Protein AF-A0A6P7FXX0-F1 (afdb_monomer_lite)

Radius of gyration: 13.67 Å; chains: 1; bounding box: 32×25×36 Å

Structure (mmCIF, N/CA/C/O backbone):
data_AF-A0A6P7FXX0-F1
#
_entry.id   AF-A0A6P7FXX0-F1
#
loop_
_atom_site.group_PDB
_atom_site.id
_atom_site.type_symbol
_atom_site.label_atom_id
_atom_site.label_alt_id
_atom_site.label_comp_id
_atom_site.label_asym_id
_atom_site.label_entity_id
_atom_site.label_seq_id
_atom_site.pdbx_PDB_ins_code
_atom_site.Cartn_x
_atom_site.Cartn_y
_atom_site.Cartn_z
_atom_site.occupancy
_atom_site.B_iso_or_equiv
_atom_site.auth_seq_id
_atom_site.auth_comp_id
_atom_site.auth_asym_id
_atom_site.auth_atom_id
_atom_site.pdbx_PDB_model_num
ATOM 1 N N . MET A 1 1 ? 10.686 -2.609 20.338 1.00 42.81 1 MET A N 1
ATOM 2 C CA . MET A 1 1 ? 9.336 -2.007 20.419 1.00 42.81 1 MET A CA 1
ATOM 3 C C . MET A 1 1 ? 8.796 -1.661 19.021 1.00 42.81 1 MET A C 1
ATOM 5 O O . MET A 1 1 ? 8.412 -0.528 18.791 1.00 42.81 1 MET A O 1
ATOM 9 N N . SER A 1 2 ? 8.804 -2.597 18.057 1.00 49.00 2 SER A N 1
ATOM 10 C CA . SER A 1 2 ? 8.298 -2.355 16.682 1.00 49.00 2 SER A CA 1
ATOM 11 C C . SER A 1 2 ? 7.374 -3.469 16.165 1.00 49.00 2 SER A C 1
ATOM 13 O O . SER A 1 2 ? 6.822 -3.346 15.077 1.00 49.00 2 SER A O 1
ATOM 15 N N . ILE A 1 3 ? 7.193 -4.546 16.936 1.00 46.50 3 ILE A N 1
ATOM 16 C CA . ILE A 1 3 ? 6.298 -5.663 16.597 1.00 46.50 3 ILE A CA 1
ATOM 17 C C . ILE A 1 3 ? 4.824 -5.280 16.798 1.00 46.50 3 ILE A C 1
ATOM 19 O O . ILE A 1 3 ? 3.958 -5.743 16.056 1.00 46.50 3 ILE A O 1
ATOM 23 N N . ASP A 1 4 ? 4.545 -4.382 17.744 1.00 55.97 4 ASP A N 1
ATOM 24 C CA . ASP A 1 4 ? 3.176 -4.049 18.147 1.00 55.97 4 ASP A CA 1
ATOM 25 C C . ASP A 1 4 ? 2.427 -3.222 17.092 1.00 55.97 4 ASP A C 1
ATOM 27 O O . ASP A 1 4 ? 1.222 -3.371 16.930 1.00 55.97 4 ASP A O 1
ATOM 31 N N . ILE A 1 5 ? 3.132 -2.394 16.311 1.00 56.12 5 ILE A N 1
ATOM 32 C CA . ILE A 1 5 ? 2.502 -1.523 15.306 1.00 56.12 5 ILE A CA 1
ATOM 33 C C . ILE A 1 5 ? 2.034 -2.338 14.094 1.00 56.12 5 ILE A C 1
ATOM 35 O O . ILE A 1 5 ? 0.904 -2.168 13.644 1.00 56.12 5 ILE A O 1
ATOM 39 N N . GLN A 1 6 ? 2.875 -3.243 13.581 1.00 53.50 6 GLN A N 1
ATOM 40 C CA . GLN A 1 6 ? 2.525 -4.069 12.418 1.00 53.50 6 GLN A CA 1
ATOM 41 C C . GLN A 1 6 ? 1.456 -5.114 12.755 1.00 53.50 6 GLN A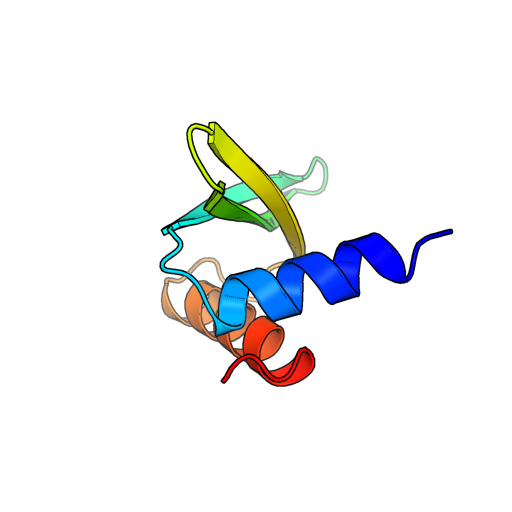 C 1
ATOM 43 O O . GLN A 1 6 ? 0.532 -5.317 11.968 1.00 53.50 6 GLN A O 1
ATOM 48 N N . SER A 1 7 ? 1.542 -5.725 13.942 1.00 56.94 7 SER A N 1
ATOM 49 C CA . SER A 1 7 ? 0.527 -6.678 14.411 1.00 56.94 7 SER A CA 1
ATOM 50 C C . SER A 1 7 ? -0.842 -6.001 14.539 1.00 56.94 7 SER A C 1
ATOM 52 O O . SER A 1 7 ? -1.842 -6.546 14.078 1.00 56.94 7 SER A O 1
ATOM 54 N N . ASN A 1 8 ? -0.869 -4.769 15.058 1.00 64.75 8 ASN A N 1
ATOM 55 C CA . ASN A 1 8 ? -2.091 -3.983 15.196 1.00 64.75 8 ASN A CA 1
ATOM 56 C C . ASN A 1 8 ? -2.689 -3.576 13.837 1.00 64.75 8 ASN A C 1
ATOM 58 O O . ASN A 1 8 ? -3.896 -3.670 13.649 1.00 64.75 8 ASN A O 1
ATOM 62 N N . VAL A 1 9 ? -1.865 -3.168 12.863 1.00 68.38 9 VAL A N 1
ATOM 63 C CA . VAL A 1 9 ? -2.354 -2.823 11.513 1.00 68.38 9 VAL A CA 1
ATOM 64 C C . VAL A 1 9 ? -2.978 -4.035 10.828 1.00 68.38 9 VAL A C 1
ATOM 66 O O . VAL A 1 9 ? -4.051 -3.912 10.246 1.00 68.38 9 VAL A O 1
ATOM 69 N N . ARG A 1 10 ? -2.357 -5.216 10.935 1.00 72.31 10 ARG A N 1
ATOM 70 C CA . ARG A 1 10 ? -2.904 -6.445 10.348 1.00 72.31 10 ARG A CA 1
ATOM 71 C C . ARG A 1 10 ? -4.248 -6.827 10.966 1.00 72.31 10 ARG A C 1
ATOM 73 O O . ARG A 1 10 ? -5.190 -7.128 10.240 1.00 72.31 10 ARG A O 1
ATOM 80 N N . GLU A 1 11 ? -4.336 -6.810 12.294 1.00 71.69 11 GLU A N 1
ATOM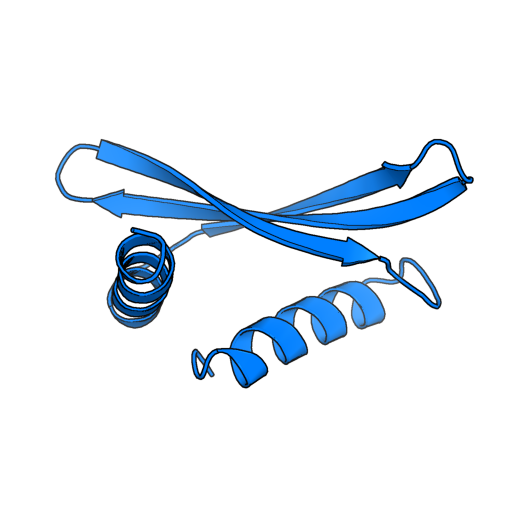 81 C CA . GLU A 1 11 ? -5.562 -7.160 13.016 1.00 71.69 11 GLU A CA 1
ATOM 82 C C . GLU A 1 11 ? -6.708 -6.197 12.680 1.00 71.69 11 GLU A C 1
ATOM 84 O O . GLU A 1 11 ? -7.836 -6.628 12.440 1.00 71.69 11 GLU A O 1
ATOM 89 N N . VAL A 1 12 ? -6.410 -4.903 12.574 1.00 72.75 12 VAL A N 1
ATOM 90 C CA . VAL A 1 12 ? -7.380 -3.887 12.160 1.00 72.75 12 VAL A CA 1
ATOM 91 C C . VAL A 1 12 ? -7.810 -4.083 10.707 1.00 72.75 12 VAL A C 1
ATOM 93 O O . VAL A 1 12 ? -9.006 -4.071 10.422 1.00 72.75 12 VAL A O 1
ATOM 96 N N . LEU A 1 13 ? -6.872 -4.282 9.780 1.00 76.81 13 LEU A N 1
ATOM 97 C CA . LEU A 1 13 ? -7.189 -4.480 8.362 1.00 76.81 13 LEU A CA 1
ATOM 98 C C . LEU A 1 13 ? -8.060 -5.722 8.130 1.00 76.81 13 LEU A C 1
ATOM 100 O O . LEU A 1 13 ? -8.936 -5.698 7.272 1.00 76.81 13 LEU A O 1
ATOM 104 N N . ALA A 1 14 ? -7.848 -6.783 8.912 1.00 78.12 14 ALA A N 1
ATOM 105 C CA . ALA A 1 14 ? -8.622 -8.016 8.806 1.00 78.12 14 ALA A CA 1
ATOM 106 C C . ALA A 1 14 ? -10.047 -7.902 9.380 1.00 78.12 14 ALA A C 1
ATOM 108 O O . ALA A 1 14 ? -10.947 -8.599 8.916 1.00 78.12 14 ALA A O 1
ATOM 109 N N . ASN A 1 15 ? -10.266 -7.048 10.388 1.00 80.69 15 ASN A N 1
ATOM 110 C CA . ASN A 1 15 ? -11.525 -7.005 11.148 1.00 80.69 15 ASN A CA 1
ATOM 111 C C . ASN A 1 15 ? -12.356 -5.730 10.942 1.00 80.69 15 ASN A C 1
ATOM 113 O O . ASN A 1 15 ? -13.459 -5.625 11.481 1.00 80.69 15 ASN A O 1
ATOM 117 N N . THR A 1 16 ? -11.857 -4.756 10.181 1.00 81.69 16 THR A N 1
ATOM 118 C CA . THR A 1 16 ? -12.517 -3.455 10.013 1.00 81.69 16 THR A CA 1
ATOM 119 C C . THR A 1 16 ? -12.579 -3.053 8.550 1.00 81.69 16 THR A C 1
ATOM 121 O O . THR A 1 16 ? -11.680 -3.345 7.769 1.00 81.69 16 THR A O 1
ATOM 124 N N . GLN A 1 17 ? -13.628 -2.321 8.175 1.00 84.75 17 GLN A N 1
ATOM 125 C CA . GLN A 1 17 ? -13.651 -1.657 6.876 1.00 84.75 17 GLN A CA 1
ATOM 126 C C . GLN A 1 17 ? -12.616 -0.532 6.868 1.00 84.75 17 GLN A C 1
ATOM 128 O O . GLN A 1 17 ? -12.573 0.300 7.780 1.00 84.75 17 GLN A O 1
ATOM 133 N N . PHE A 1 18 ? -11.804 -0.501 5.820 1.00 89.38 18 PHE A N 1
ATOM 134 C CA . PHE A 1 18 ? -10.771 0.502 5.632 1.00 89.38 18 PHE A CA 1
ATOM 135 C C . PHE A 1 18 ? -10.818 1.062 4.211 1.00 89.38 18 PHE A C 1
ATOM 137 O O . PHE A 1 18 ? -11.313 0.426 3.281 1.00 89.38 18 PHE A O 1
ATOM 144 N N . ALA A 1 19 ? -10.288 2.267 4.050 1.00 90.88 19 ALA A N 1
ATOM 145 C CA . ALA A 1 19 ? -9.977 2.858 2.762 1.00 90.88 19 ALA A CA 1
ATOM 146 C C . ALA A 1 19 ? -8.462 2.805 2.550 1.00 90.88 19 ALA A C 1
ATOM 148 O O . ALA A 1 19 ? -7.693 3.145 3.451 1.00 90.88 19 ALA A O 1
ATOM 149 N N . LEU A 1 20 ? -8.045 2.387 1.358 1.00 90.88 20 LEU A N 1
ATOM 150 C CA . LEU A 1 20 ? -6.651 2.417 0.936 1.00 90.88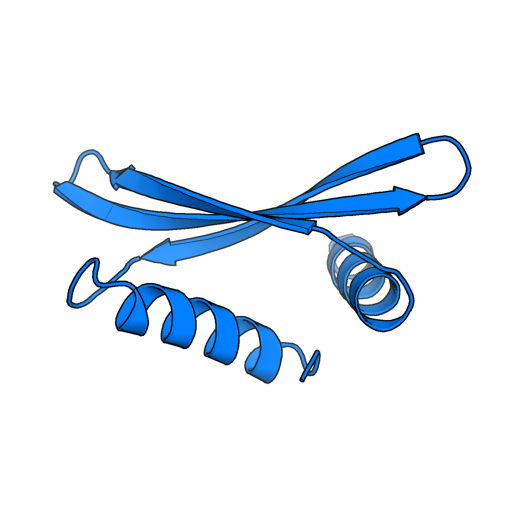 20 LEU A CA 1
ATOM 151 C C . LEU A 1 20 ? -6.430 3.664 0.083 1.00 90.88 20 LEU A C 1
ATOM 153 O O . LEU A 1 20 ? -7.117 3.857 -0.920 1.00 90.88 20 LEU A O 1
ATOM 157 N N . GLN A 1 21 ? -5.489 4.508 0.484 1.00 92.44 21 GLN A N 1
ATOM 158 C CA . GLN A 1 21 ? -5.024 5.619 -0.331 1.00 92.44 21 GLN A CA 1
ATOM 159 C C . GLN A 1 21 ? -3.676 5.247 -0.932 1.00 92.44 21 GLN A C 1
ATOM 161 O O . GLN A 1 21 ? -2.737 4.941 -0.202 1.00 92.44 21 GLN A O 1
ATOM 166 N N . LEU A 1 22 ? -3.604 5.310 -2.257 1.00 91.69 22 LEU A N 1
ATOM 167 C CA . LEU A 1 22 ? -2.394 5.094 -3.034 1.00 91.69 22 LEU A CA 1
ATOM 168 C C . LEU A 1 22 ? -1.961 6.430 -3.628 1.00 91.69 22 LEU A C 1
ATOM 170 O O . LEU A 1 22 ? -2.792 7.151 -4.181 1.00 91.69 22 LEU A O 1
ATOM 174 N N . ASP A 1 23 ? -0.682 6.749 -3.488 1.00 89.94 23 ASP A N 1
ATOM 175 C CA . ASP A 1 23 ? -0.057 7.942 -4.047 1.00 89.94 23 ASP A CA 1
ATOM 176 C C . ASP A 1 23 ? 1.193 7.537 -4.830 1.00 89.94 23 ASP A C 1
ATOM 178 O O . ASP A 1 23 ? 2.026 6.773 -4.337 1.00 89.94 23 ASP A O 1
ATOM 182 N N . GLU A 1 24 ? 1.304 8.025 -6.063 1.00 86.88 24 GLU A N 1
ATOM 183 C CA . GLU A 1 24 ? 2.473 7.804 -6.911 1.00 86.88 24 GLU A CA 1
ATOM 184 C C . GLU A 1 24 ? 3.372 9.037 -6.824 1.00 86.88 24 GLU A C 1
ATOM 186 O O . GLU A 1 24 ? 3.020 10.122 -7.288 1.00 86.88 24 GLU A O 1
ATOM 191 N N . SER A 1 25 ? 4.543 8.870 -6.217 1.00 83.38 25 SER A N 1
ATOM 192 C CA . SER A 1 25 ? 5.544 9.925 -6.086 1.00 83.38 25 SER A CA 1
ATOM 193 C C . SER A 1 25 ? 6.760 9.610 -6.947 1.00 83.38 25 SER A C 1
ATOM 195 O O . SER A 1 25 ? 7.110 8.451 -7.142 1.00 83.38 25 SER A O 1
ATOM 197 N N . THR A 1 26 ? 7.435 10.630 -7.469 1.00 79.19 26 THR A N 1
ATOM 198 C CA . THR A 1 26 ? 8.723 10.456 -8.154 1.00 79.19 26 THR A CA 1
ATOM 199 C C . THR A 1 26 ? 9.840 10.867 -7.203 1.00 79.19 26 THR A C 1
ATOM 201 O O . THR A 1 26 ? 9.869 12.009 -6.745 1.00 79.19 26 THR A O 1
ATOM 204 N N . ASP A 1 27 ? 10.756 9.947 -6.899 1.00 75.88 27 ASP A N 1
ATOM 205 C CA . ASP A 1 27 ? 11.945 10.263 -6.104 1.00 75.88 27 ASP A CA 1
ATOM 206 C C . ASP A 1 27 ? 12.903 11.194 -6.876 1.00 75.88 27 ASP A C 1
ATOM 208 O O . ASP A 1 27 ? 12.844 11.300 -8.104 1.00 75.88 27 ASP A O 1
ATOM 212 N N . ILE A 1 28 ? 13.846 11.826 -6.169 1.00 73.81 28 ILE A N 1
ATOM 213 C CA . ILE A 1 28 ? 14.904 12.675 -6.743 1.00 73.81 28 ILE A CA 1
ATOM 214 C C . ILE A 1 28 ? 15.716 11.977 -7.847 1.00 73.81 28 ILE A C 1
ATOM 216 O O . ILE A 1 28 ? 16.300 12.644 -8.700 1.00 73.81 28 ILE A O 1
ATOM 220 N N . SER A 1 29 ? 15.735 10.641 -7.843 1.00 75.50 29 SER A N 1
ATOM 221 C CA . SER A 1 29 ? 16.402 9.804 -8.845 1.00 75.50 29 SER A CA 1
ATOM 222 C C . SER A 1 29 ? 15.558 9.557 -10.108 1.00 75.50 29 SER A C 1
ATOM 224 O O . SER A 1 29 ? 15.995 8.824 -10.993 1.00 75.50 29 SER A O 1
ATOM 226 N N . GLY A 1 30 ? 14.346 10.120 -10.198 1.00 75.38 30 GLY A N 1
ATOM 227 C CA . GLY A 1 30 ? 13.413 9.916 -11.315 1.00 75.38 30 GLY A CA 1
ATOM 228 C C . GLY A 1 30 ? 12.661 8.581 -11.278 1.00 75.38 30 GLY A C 1
ATOM 229 O O . GLY A 1 30 ? 12.047 8.197 -12.270 1.00 75.38 30 GLY A O 1
ATOM 230 N N . LYS A 1 31 ? 12.724 7.860 -10.153 1.00 81.00 31 LYS A N 1
ATOM 231 C CA . LYS A 1 31 ? 12.074 6.558 -9.957 1.00 81.00 31 LYS A CA 1
ATOM 232 C C . LYS A 1 31 ? 10.679 6.739 -9.371 1.00 81.00 31 LYS A C 1
ATOM 234 O O . LYS A 1 31 ? 10.518 7.503 -8.418 1.00 81.00 31 LYS A O 1
ATOM 239 N N . ALA A 1 32 ? 9.698 6.020 -9.908 1.00 85.38 32 ALA A N 1
ATOM 240 C CA . ALA A 1 32 ? 8.344 6.017 -9.372 1.00 85.38 32 ALA A CA 1
ATOM 241 C C . ALA A 1 32 ? 8.282 5.187 -8.080 1.00 85.38 32 ALA A C 1
ATOM 243 O O . ALA A 1 32 ? 8.754 4.052 -8.021 1.00 85.38 32 ALA A O 1
ATOM 244 N N . GLN A 1 33 ? 7.704 5.768 -7.038 1.00 88.56 33 GLN A N 1
ATOM 245 C CA . GLN A 1 33 ? 7.478 5.167 -5.732 1.00 88.56 33 GLN A CA 1
ATOM 246 C C . GLN A 1 33 ? 5.975 5.140 -5.482 1.00 88.56 33 GLN A C 1
ATOM 248 O O . GLN A 1 33 ? 5.307 6.172 -5.554 1.00 88.56 33 GLN A O 1
ATOM 253 N N . LEU A 1 34 ? 5.452 3.964 -5.162 1.00 90.88 34 LEU A N 1
ATOM 254 C CA . LEU A 1 34 ? 4.079 3.790 -4.728 1.00 90.88 34 LEU A CA 1
ATOM 255 C C . LEU A 1 34 ? 4.026 3.863 -3.204 1.00 90.88 34 LEU A C 1
ATOM 257 O O . LEU A 1 34 ? 4.531 2.979 -2.503 1.00 90.88 34 LEU A O 1
ATOM 261 N N . ILE A 1 35 ? 3.393 4.914 -2.700 1.00 91.50 35 ILE A N 1
ATOM 262 C CA . ILE A 1 35 ? 3.164 5.144 -1.279 1.00 91.50 35 ILE A CA 1
ATOM 263 C C . ILE A 1 35 ? 1.720 4.768 -0.958 1.00 91.50 35 ILE A C 1
ATOM 265 O O . ILE A 1 35 ? 0.789 5.165 -1.654 1.00 91.50 35 ILE A O 1
ATOM 269 N N . SER A 1 36 ? 1.526 4.013 0.120 1.00 91.56 36 SER A N 1
ATOM 270 C CA . SER A 1 36 ? 0.210 3.562 0.554 1.00 91.56 36 SER A CA 1
ATOM 271 C C . SER A 1 36 ? -0.078 3.959 1.995 1.00 91.56 36 SER A C 1
ATOM 273 O O . SER A 1 36 ? 0.731 3.730 2.899 1.00 91.56 36 SER A O 1
ATOM 275 N N . PHE A 1 37 ? -1.291 4.454 2.223 1.00 90.81 37 PHE A N 1
ATOM 276 C CA . PHE A 1 37 ? -1.854 4.732 3.540 1.00 90.81 37 PHE A CA 1
ATOM 277 C C . PHE A 1 37 ? -3.167 3.980 3.722 1.00 90.81 37 PHE A C 1
ATOM 279 O O . PHE A 1 37 ? -3.977 3.880 2.801 1.00 90.81 37 PHE A O 1
ATOM 286 N N . VAL A 1 38 ? -3.402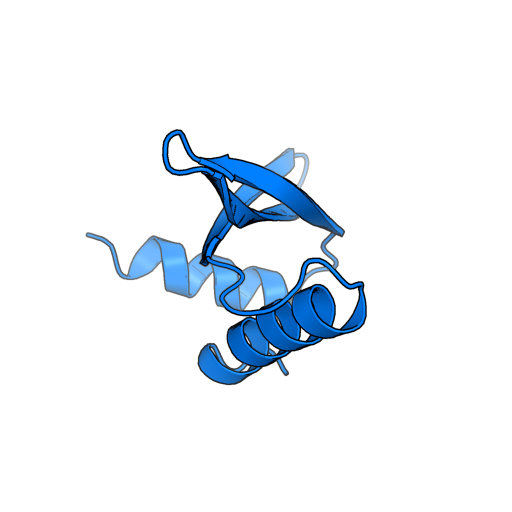 3.484 4.931 1.00 90.12 38 VAL A N 1
ATOM 287 C CA . VAL A 1 38 ? -4.693 2.933 5.338 1.00 90.12 38 VAL A CA 1
ATOM 288 C C . VAL A 1 38 ? -5.433 3.957 6.190 1.00 90.12 38 VAL A C 1
ATOM 290 O O . VAL A 1 38 ? -4.860 4.547 7.107 1.00 90.12 38 VAL A O 1
ATOM 293 N N . ARG A 1 39 ? -6.724 4.144 5.913 1.00 91.50 39 ARG A N 1
ATOM 294 C CA . ARG A 1 39 ? -7.653 4.871 6.778 1.00 91.50 39 ARG A CA 1
ATOM 295 C C . ARG A 1 39 ? -8.743 3.948 7.288 1.00 91.50 39 ARG A C 1
ATOM 297 O O . ARG A 1 39 ? -9.430 3.318 6.491 1.00 91.50 39 ARG A O 1
ATOM 304 N N . PHE A 1 40 ? -8.950 3.911 8.594 1.00 88.75 40 PHE A N 1
ATOM 305 C CA . PHE A 1 40 ? -10.014 3.121 9.212 1.00 88.75 40 PHE A CA 1
ATOM 306 C C . PHE A 1 40 ? -10.645 3.874 10.382 1.00 88.75 40 PHE A C 1
ATOM 308 O O . PHE A 1 40 ? -10.059 4.797 10.953 1.00 88.75 40 PHE A O 1
ATOM 315 N N . VAL A 1 41 ? -11.870 3.486 10.731 1.00 88.19 41 VAL A N 1
ATOM 316 C CA . VAL A 1 41 ? -12.574 4.033 11.893 1.00 88.19 41 VAL A CA 1
ATOM 317 C C . VAL A 1 41 ? -12.257 3.169 13.107 1.00 88.19 41 VAL A C 1
ATOM 319 O O . VAL A 1 41 ? -12.508 1.968 13.100 1.00 88.19 41 VAL A O 1
ATOM 322 N N . TYR A 1 42 ? -11.728 3.785 14.161 1.00 84.19 42 TYR A N 1
ATOM 323 C CA . TYR A 1 42 ? -11.474 3.139 15.444 1.00 84.19 42 TYR A CA 1
ATOM 324 C C . TYR A 1 42 ? -12.214 3.892 16.551 1.00 84.19 42 TYR A C 1
ATOM 326 O O . TYR A 1 42 ? -11.799 4.966 17.005 1.00 84.19 42 TYR A O 1
ATOM 334 N N . GLY A 1 43 ? -13.362 3.345 16.956 1.00 85.44 43 GLY A N 1
ATOM 335 C CA . GLY A 1 43 ? -14.291 4.027 17.855 1.00 85.44 43 GLY A CA 1
ATOM 336 C C . GLY A 1 43 ? -14.782 5.353 17.245 1.00 85.44 43 GLY A C 1
ATOM 337 O O . GLY A 1 43 ? -15.272 5.345 16.120 1.00 85.44 43 GLY A O 1
ATOM 338 N N . PRO A 1 44 ? -14.655 6.501 17.941 1.00 88.19 44 PRO A N 1
ATOM 339 C CA . PRO A 1 44 ? -15.077 7.803 17.419 1.00 88.19 44 PRO A CA 1
ATOM 340 C C . PRO A 1 44 ? -14.015 8.498 16.545 1.00 88.19 44 PRO A C 1
ATOM 342 O O . PRO A 1 44 ? -14.204 9.655 16.172 1.00 88.19 44 PRO A O 1
ATOM 345 N N . LYS A 1 45 ? -12.869 7.856 16.276 1.00 86.69 45 LYS A N 1
ATOM 346 C CA . LYS A 1 45 ? -11.740 8.465 15.557 1.00 86.69 45 LYS A CA 1
ATOM 347 C C . LYS A 1 45 ? -11.558 7.836 14.182 1.00 86.69 45 LYS A C 1
ATOM 349 O O . LYS A 1 45 ? -11.692 6.627 14.025 1.00 86.69 45 LYS A O 1
ATOM 354 N N . ILE A 1 46 ? -11.172 8.661 13.214 1.00 88.62 46 ILE A N 1
ATOM 355 C CA . ILE A 1 46 ? -10.607 8.202 11.945 1.00 88.62 46 ILE A CA 1
ATOM 356 C C . ILE A 1 46 ? -9.094 8.170 12.133 1.00 88.62 46 ILE A C 1
ATOM 358 O O . ILE A 1 46 ? -8.494 9.188 12.485 1.00 88.62 46 ILE A O 1
ATOM 362 N N . ILE A 1 47 ? -8.498 6.997 11.950 1.00 87.62 47 ILE A N 1
ATOM 363 C CA . ILE A 1 47 ? -7.053 6.799 12.020 1.00 87.62 47 ILE A CA 1
ATOM 364 C C . ILE A 1 47 ? -6.538 6.668 10.595 1.00 87.62 47 ILE A C 1
ATOM 366 O O . ILE A 1 47 ? -7.070 5.886 9.813 1.00 87.62 47 ILE A O 1
ATOM 370 N N . GLU A 1 48 ? -5.506 7.439 10.278 1.00 89.69 48 GLU A N 1
ATOM 371 C CA . GLU A 1 48 ? -4.703 7.285 9.072 1.00 89.69 48 GLU A CA 1
ATOM 372 C C . GLU A 1 48 ? -3.328 6.760 9.474 1.00 89.69 48 GLU A C 1
ATOM 374 O O . GLU A 1 48 ? -2.710 7.278 10.408 1.00 89.69 48 GLU A O 1
ATOM 379 N N . GLN A 1 49 ? -2.856 5.727 8.784 1.00 87.31 49 GLN A N 1
ATOM 380 C CA . GLN A 1 49 ? -1.568 5.119 9.067 1.00 87.31 49 GLN A CA 1
ATOM 381 C C . GLN A 1 49 ? -0.828 4.766 7.781 1.00 87.31 49 GLN A C 1
ATOM 383 O O . GLN A 1 49 ? -1.409 4.247 6.829 1.00 87.31 49 GLN A O 1
ATOM 388 N N . PHE A 1 50 ? 0.473 5.047 7.766 1.00 87.75 50 PHE A N 1
ATOM 389 C CA . PHE A 1 50 ? 1.366 4.613 6.699 1.00 87.75 50 PHE A CA 1
ATOM 390 C C . PHE A 1 50 ? 1.422 3.084 6.649 1.00 87.75 50 PHE A C 1
ATOM 392 O O . PHE A 1 50 ? 1.619 2.441 7.683 1.00 87.75 50 PHE A O 1
ATOM 399 N N . LEU A 1 51 ? 1.257 2.524 5.451 1.00 87.25 51 LEU A N 1
ATOM 400 C CA . LEU A 1 51 ? 1.243 1.083 5.230 1.00 87.25 51 LEU A CA 1
ATOM 401 C C . LEU A 1 51 ? 2.552 0.611 4.592 1.00 87.25 51 LEU A C 1
ATOM 403 O O . LEU A 1 51 ? 3.256 -0.211 5.175 1.00 8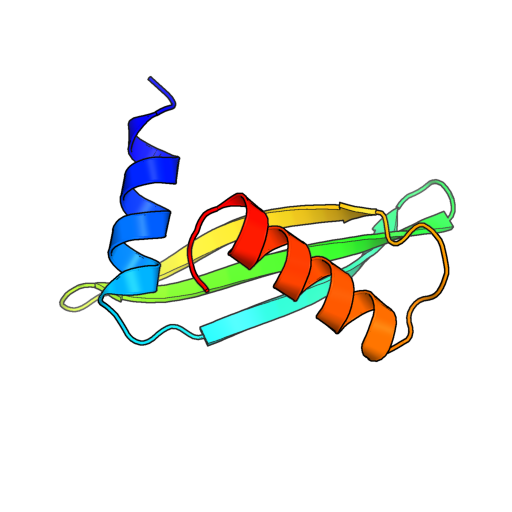7.25 51 LEU A O 1
ATOM 407 N N . PHE A 1 52 ? 2.899 1.153 3.423 1.00 87.94 52 PHE A N 1
ATOM 408 C CA . PHE A 1 52 ? 4.157 0.846 2.747 1.00 87.94 52 PHE A CA 1
ATOM 409 C C . PHE A 1 52 ? 4.575 1.947 1.769 1.00 87.94 52 PHE A C 1
ATOM 411 O O . PHE A 1 52 ? 3.772 2.781 1.355 1.00 87.94 52 PHE A O 1
ATOM 418 N N . CYS A 1 53 ? 5.846 1.904 1.381 1.00 88.94 53 CYS A N 1
ATOM 419 C CA . CYS A 1 53 ? 6.408 2.621 0.245 1.00 88.94 53 CYS A CA 1
ATOM 420 C C . CYS A 1 53 ? 7.259 1.611 -0.529 1.00 88.94 53 CYS A C 1
ATOM 422 O O . CYS A 1 53 ? 8.134 0.978 0.070 1.00 88.94 53 CYS A O 1
ATOM 424 N N . ARG A 1 54 ? 6.952 1.392 -1.809 1.00 87.75 54 ARG A N 1
ATOM 425 C CA . ARG A 1 54 ? 7.690 0.464 -2.676 1.00 87.75 54 ARG A CA 1
ATOM 426 C C . ARG A 1 54 ? 7.996 1.136 -4.008 1.00 87.75 54 ARG A C 1
ATOM 428 O O . ARG A 1 54 ? 7.154 1.842 -4.554 1.00 87.75 54 ARG A O 1
ATOM 435 N N . GLU A 1 55 ? 9.185 0.877 -4.533 1.00 86.38 55 GLU A N 1
ATOM 436 C CA . GLU A 1 55 ? 9.569 1.327 -5.867 1.00 86.38 55 GLU A CA 1
ATOM 437 C C . GLU A 1 55 ? 8.793 0.528 -6.922 1.00 86.38 55 GLU A C 1
ATOM 439 O O . GLU A 1 55 ? 8.678 -0.694 -6.815 1.00 86.38 55 GLU A O 1
ATOM 444 N N . LEU A 1 56 ? 8.264 1.209 -7.939 1.00 84.44 56 LEU A N 1
ATOM 445 C CA . LEU A 1 56 ? 7.688 0.566 -9.117 1.00 84.44 56 LEU A CA 1
ATOM 446 C C . LEU A 1 56 ? 8.825 0.317 -10.118 1.00 84.44 56 LEU A C 1
ATOM 448 O O . LEU A 1 56 ? 9.255 1.230 -10.819 1.00 84.44 56 LEU A O 1
ATOM 452 N N . GLU A 1 57 ? 9.346 -0.913 -10.145 1.00 70.06 57 GLU A N 1
ATOM 453 C CA . GLU A 1 57 ? 10.553 -1.271 -10.915 1.00 70.06 57 GLU A CA 1
ATOM 454 C C . GLU A 1 57 ? 10.364 -1.228 -12.442 1.00 70.06 57 GLU A C 1
ATOM 456 O O . GLU A 1 57 ? 11.338 -1.087 -13.182 1.00 70.06 57 GLU A O 1
ATOM 461 N N . THR A 1 58 ? 9.129 -1.374 -12.928 1.00 68.69 58 THR A N 1
ATOM 462 C CA . THR A 1 58 ? 8.816 -1.520 -14.358 1.00 68.69 58 THR A CA 1
ATOM 463 C C . THR A 1 58 ? 8.113 -0.290 -14.924 1.00 68.69 58 THR A C 1
ATOM 465 O O . THR A 1 58 ? 8.735 0.556 -15.566 1.00 68.69 58 THR A O 1
ATOM 468 N N . THR A 1 59 ? 6.799 -0.212 -14.728 1.00 71.75 59 THR A N 1
ATOM 469 C CA . THR A 1 59 ? 5.901 0.780 -15.314 1.00 71.75 59 THR A CA 1
ATOM 470 C C . THR A 1 59 ? 4.914 1.289 -14.266 1.00 71.75 59 THR A C 1
ATOM 472 O O . THR A 1 59 ? 4.698 0.667 -13.231 1.00 71.75 59 THR A O 1
ATOM 475 N N . THR A 1 60 ? 4.308 2.446 -14.526 1.00 73.75 60 THR A N 1
ATOM 476 C CA . THR A 1 60 ? 3.306 3.073 -13.648 1.00 73.75 60 THR A CA 1
ATOM 477 C C . THR A 1 60 ? 1.883 2.752 -14.107 1.00 73.75 60 THR A C 1
ATOM 479 O O . THR A 1 60 ? 0.962 3.563 -14.008 1.00 73.75 60 THR A O 1
ATOM 482 N N . THR A 1 61 ? 1.674 1.562 -14.686 1.00 83.50 61 THR A N 1
ATOM 483 C CA . THR A 1 61 ? 0.330 1.170 -15.116 1.00 83.50 61 THR A CA 1
ATOM 484 C C . THR A 1 61 ? -0.505 0.738 -13.915 1.00 83.50 61 THR A C 1
ATOM 486 O O . THR A 1 61 ? 0.015 0.256 -12.909 1.00 83.50 61 THR A O 1
ATOM 489 N N . GLY A 1 62 ? -1.832 0.837 -14.031 1.00 84.00 62 GLY A N 1
ATOM 490 C CA . GLY A 1 62 ? -2.731 0.358 -12.977 1.00 84.00 62 GLY A CA 1
ATOM 491 C C . GLY A 1 62 ? -2.533 -1.125 -12.629 1.00 84.00 62 GLY A C 1
ATOM 492 O O . GLY A 1 62 ? -2.795 -1.516 -11.495 1.00 84.00 62 GLY A O 1
ATOM 493 N N . ALA A 1 63 ? -2.030 -1.939 -13.566 1.00 87.00 63 ALA A N 1
ATOM 494 C CA . ALA A 1 63 ? -1.717 -3.345 -13.324 1.00 87.00 63 ALA A CA 1
ATOM 495 C C . ALA A 1 63 ? -0.493 -3.521 -12.410 1.00 87.00 63 ALA A C 1
ATOM 497 O O . ALA A 1 63 ? -0.540 -4.346 -11.501 1.00 87.00 63 ALA A O 1
ATOM 498 N N . ASP A 1 64 ? 0.561 -2.722 -12.598 1.00 85.50 64 ASP A N 1
ATOM 499 C CA . ASP A 1 64 ? 1.762 -2.762 -11.752 1.00 85.50 64 ASP A CA 1
ATOM 500 C C . ASP A 1 64 ? 1.449 -2.284 -10.330 1.00 85.50 64 ASP A C 1
ATOM 502 O O . ASP A 1 64 ? 1.868 -2.898 -9.345 1.00 85.50 64 ASP A O 1
ATOM 506 N N . ILE A 1 65 ? 0.639 -1.224 -10.220 1.00 88.00 65 ILE A N 1
ATOM 507 C CA . ILE A 1 65 ? 0.143 -0.712 -8.939 1.00 88.00 65 ILE A CA 1
ATOM 508 C C . ILE A 1 65 ? -0.668 -1.796 -8.225 1.00 88.00 65 ILE A C 1
ATOM 510 O O . ILE A 1 65 ? -0.392 -2.105 -7.065 1.00 88.00 65 ILE A O 1
ATOM 514 N N . PHE A 1 66 ? -1.635 -2.412 -8.916 1.00 89.25 66 PHE A N 1
ATOM 515 C CA . PHE A 1 66 ? -2.444 -3.485 -8.340 1.00 89.25 66 PHE A CA 1
ATOM 516 C C . PHE A 1 66 ? -1.582 -4.677 -7.922 1.00 89.25 66 PHE A C 1
ATOM 518 O O . PHE A 1 66 ? -1.731 -5.156 -6.805 1.00 89.25 66 PHE A O 1
ATOM 525 N N . SER A 1 67 ? -0.649 -5.118 -8.768 1.00 90.00 67 SER A N 1
ATOM 526 C CA . SER A 1 67 ? 0.239 -6.241 -8.456 1.00 90.00 67 SER A CA 1
ATOM 527 C C . SER A 1 67 ? 1.120 -5.952 -7.239 1.00 90.00 67 SER A C 1
ATOM 529 O O . SER A 1 67 ? 1.326 -6.842 -6.415 1.00 90.00 67 SER A O 1
ATOM 531 N N . THR A 1 68 ? 1.605 -4.716 -7.088 1.00 89.62 68 THR A N 1
ATOM 532 C CA . THR A 1 68 ? 2.413 -4.294 -5.932 1.00 89.62 68 THR A CA 1
ATOM 533 C C . THR A 1 68 ? 1.594 -4.321 -4.643 1.00 89.62 68 THR A C 1
ATOM 535 O O . THR A 1 68 ? 2.067 -4.813 -3.616 1.00 89.62 68 THR A O 1
ATOM 538 N N . VAL A 1 69 ? 0.355 -3.822 -4.699 1.00 90.06 69 VAL A N 1
ATOM 539 C CA . VAL A 1 69 ? -0.585 -3.866 -3.573 1.00 90.06 69 VAL A CA 1
ATOM 540 C C . VAL A 1 69 ? -0.946 -5.314 -3.240 1.00 90.06 69 VAL A C 1
ATOM 542 O O . VAL A 1 69 ? -0.802 -5.717 -2.095 1.00 90.06 69 VAL A O 1
ATOM 545 N N . ASP A 1 70 ? -1.348 -6.122 -4.217 1.00 90.56 70 ASP A N 1
ATOM 546 C CA . ASP A 1 70 ? -1.740 -7.521 -4.011 1.00 90.56 70 ASP A CA 1
ATOM 547 C C . ASP A 1 70 ? -0.600 -8.348 -3.399 1.00 90.56 70 ASP A C 1
ATOM 549 O O . ASP A 1 70 ? -0.795 -9.009 -2.381 1.00 90.56 70 ASP A O 1
ATOM 553 N N . THR A 1 71 ? 0.623 -8.199 -3.920 1.00 90.12 71 THR A N 1
ATOM 554 C CA . THR A 1 71 ? 1.828 -8.824 -3.347 1.00 90.12 71 THR A CA 1
ATOM 555 C C . THR A 1 71 ? 2.025 -8.412 -1.890 1.00 90.12 71 THR A C 1
ATOM 557 O O . THR A 1 71 ? 2.277 -9.255 -1.034 1.00 90.12 71 THR A O 1
ATOM 560 N N . PHE A 1 72 ? 1.866 -7.122 -1.569 1.00 88.38 72 PHE A N 1
ATOM 561 C CA . PHE A 1 72 ? 1.976 -6.658 -0.189 1.00 88.38 72 PHE A CA 1
ATOM 562 C C . PHE A 1 72 ? 0.931 -7.321 0.720 1.00 88.38 72 PHE A C 1
ATOM 564 O O . PHE A 1 72 ? 1.267 -7.748 1.823 1.00 88.38 72 PHE A O 1
ATOM 571 N N . PHE A 1 73 ? -0.324 -7.421 0.283 1.00 86.88 73 PHE A N 1
ATOM 572 C CA . PHE A 1 73 ? -1.381 -8.027 1.092 1.00 86.88 73 PHE A CA 1
ATOM 573 C C . PHE A 1 73 ? -1.165 -9.540 1.278 1.00 86.88 73 PHE A C 1
ATOM 575 O O . PHE A 1 73 ? -1.333 -10.033 2.397 1.00 86.88 73 PHE A O 1
ATOM 582 N N . GLN A 1 74 ? -0.693 -10.247 0.247 1.00 88.44 74 GLN A N 1
ATOM 583 C CA . GLN A 1 74 ? -0.323 -11.666 0.325 1.00 88.44 74 GLN A CA 1
ATOM 584 C C . GLN A 1 74 ? 0.866 -11.905 1.267 1.00 88.44 74 GLN A C 1
ATOM 586 O O . GLN A 1 74 ? 0.781 -12.758 2.151 1.00 88.44 74 GLN A O 1
ATOM 591 N N . ASP A 1 75 ? 1.935 -11.103 1.154 1.00 86.25 75 ASP A N 1
ATOM 592 C CA . ASP A 1 75 ? 3.122 -11.167 2.026 1.00 86.25 75 ASP A CA 1
ATOM 593 C C . ASP A 1 75 ? 2.747 -11.051 3.517 1.00 86.25 75 ASP A C 1
ATOM 595 O O . ASP A 1 75 ? 3.397 -11.634 4.388 1.00 86.25 75 ASP A O 1
ATOM 599 N N . HIS A 1 76 ? 1.684 -10.296 3.818 1.00 81.81 76 HIS A N 1
ATOM 600 C CA . HIS A 1 76 ? 1.214 -10.033 5.179 1.00 81.81 76 HIS A CA 1
ATOM 601 C C . HIS A 1 76 ? 0.001 -10.890 5.580 1.00 81.81 76 HIS A C 1
ATOM 603 O O . HIS A 1 76 ? -0.520 -10.729 6.689 1.00 81.81 76 HIS A O 1
ATOM 609 N N . GLY A 1 77 ? -0.438 -11.817 4.720 1.00 78.31 77 GLY A N 1
ATOM 610 C CA . GLY A 1 77 ? -1.571 -12.713 4.960 1.00 78.31 77 GLY A CA 1
ATOM 611 C C . GLY A 1 77 ? -2.865 -11.962 5.275 1.00 78.31 77 GLY A C 1
ATOM 612 O O . GLY A 1 77 ? -3.514 -12.263 6.284 1.00 78.31 77 GLY A O 1
ATOM 613 N N . LEU A 1 78 ? -3.153 -10.933 4.475 1.00 74.88 78 LEU A N 1
ATOM 614 C CA . LEU A 1 78 ? -4.382 -10.133 4.488 1.00 74.88 78 LEU A CA 1
ATOM 615 C C . LEU A 1 78 ? -5.375 -10.563 3.390 1.00 74.88 78 LEU A C 1
ATOM 617 O O . LEU A 1 78 ? -6.531 -10.143 3.432 1.00 74.88 78 LEU A O 1
ATOM 621 N N . THR A 1 79 ? -4.927 -11.399 2.450 1.00 64.62 79 THR A N 1
ATOM 622 C CA . THR A 1 79 ? -5.698 -12.035 1.373 1.00 64.62 79 THR A CA 1
ATOM 623 C C . THR A 1 79 ? -5.278 -13.486 1.180 1.00 64.62 79 THR A C 1
ATOM 625 O O . THR A 1 79 ? -4.154 -13.843 1.607 1.00 64.62 79 THR A O 1
#

Secondary structure (DSSP, 8-state):
--HHHHHHHHHHHHHS-EEEEEEEEE-TTS-EEEEEEEEEEETTEEEEEEEEEEE-SS--SHHHHHHHHHHHHHHTT--

Foldseek 3Di:
DPPVVLVVVLVCLQPFDKDKDWDWDQDPVRWTKIWIWIWTDDPPDIDIDTDDIDTQPPDPDPVSVVVVVVVSCVVSVVD

pLDDT: mean 80.96, std 11.6, ra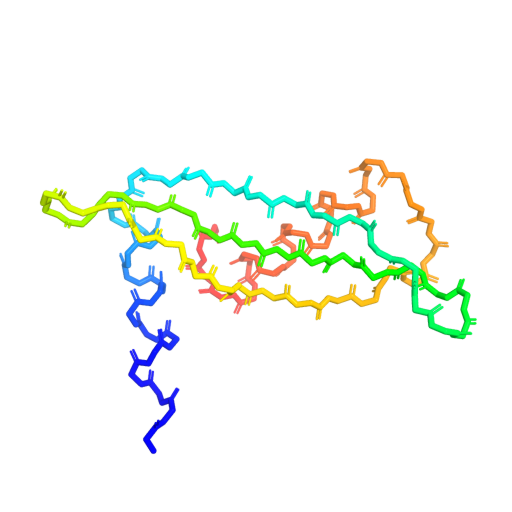nge [42.81, 92.44]

Sequence (79 aa):
MSIDIQSNVREVLANTQFALQLDESTDISGKAQLISFVRFVYGPKIIEQFLFCRELETTTTGADIFSTVDTFFQDHGLT

Organism: NCBI:txid50390